Protein AF-A0A6L9VXC0-F1 (afdb_monomer)

Radius of gyration: 20.73 Å; Cα contacts (8 Å, |Δi|>4): 60; chains: 1; bounding box: 61×12×50 Å

Secondary structure (DSSP, 8-state):
----------TTS--TTTTHHHHHHHHHHHHHHHHHHS-HHHHHHHHHHHHHHHHHHHHHHHHTTTTSS-------

Foldseek 3Di:
DDPPCDPPDDPVVPPPLQQPLLVQLQVQLQVCCCVPVVHNVRSNVRSNVRSVVVNVVVVVVVVVVVPPPDDDDPDD

pLDDT: mean 78.03, std 16.0, range [51.28, 95.88]

Sequence (76 aa):
MEPSSSPDRPAWIASWQEGSGLAIGLALGAGLGQLLFENLAVGMGLGLALGVALDAYVKEQRRGDDTDDDGEQPAT

InterPro domains:
  IPR058598 Glycine zipper-like domain [PF26273] (17-60)

Structure (mmCIF, N/CA/C/O backbone):
data_AF-A0A6L9VXC0-F1
#
_entry.id   AF-A0A6L9VXC0-F1
#
loop_
_atom_site.group_PDB
_atom_site.id
_atom_site.type_symbol
_atom_site.label_atom_id
_atom_site.label_alt_id
_atom_site.label_comp_id
_atom_site.label_asym_id
_atom_site.label_entity_id
_atom_site.label_seq_id
_atom_site.pdbx_PDB_ins_code
_atom_site.Cartn_x
_atom_site.Cartn_y
_atom_site.Cartn_z
_atom_site.occupancy
_atom_site.B_iso_or_equiv
_atom_site.auth_seq_id
_atom_site.auth_comp_id
_atom_site.auth_asym_id
_atom_site.auth_atom_id
_atom_site.pdbx_PDB_model_num
ATOM 1 N N . MET A 1 1 ? 48.048 -4.886 -24.962 1.00 51.28 1 MET A N 1
ATOM 2 C CA . MET A 1 1 ? 47.260 -5.558 -23.909 1.00 51.28 1 MET A CA 1
ATOM 3 C C . MET A 1 1 ? 46.699 -4.477 -23.009 1.00 51.28 1 MET A C 1
ATOM 5 O O . MET A 1 1 ? 47.402 -4.023 -22.119 1.00 51.28 1 MET A O 1
ATOM 9 N N . GLU A 1 2 ? 45.467 -4.059 -23.260 1.00 53.03 2 GLU A N 1
ATOM 10 C CA . GLU A 1 2 ? 44.680 -3.305 -22.285 1.00 53.03 2 GLU A CA 1
ATOM 11 C C . GLU A 1 2 ? 43.461 -4.168 -21.973 1.00 53.03 2 GLU A C 1
ATOM 13 O O . GLU A 1 2 ? 42.578 -4.304 -22.821 1.00 53.03 2 GLU A O 1
ATOM 18 N N . PRO A 1 3 ? 43.424 -4.848 -20.818 1.00 59.75 3 PRO A N 1
ATOM 19 C CA . PRO A 1 3 ? 42.152 -5.298 -20.300 1.00 59.75 3 PRO A CA 1
ATOM 20 C C . PRO A 1 3 ? 41.390 -4.041 -19.871 1.00 59.75 3 PRO A C 1
ATOM 22 O O . PRO A 1 3 ? 41.740 -3.402 -18.882 1.00 59.75 3 PRO A O 1
ATOM 25 N N . SER A 1 4 ? 40.390 -3.675 -20.674 1.00 56.47 4 SER A N 1
ATOM 26 C CA . SER A 1 4 ? 39.332 -2.730 -20.326 1.00 56.47 4 SER A CA 1
ATOM 27 C C . SER A 1 4 ? 38.709 -3.168 -19.001 1.00 56.47 4 SER A C 1
ATOM 29 O O . SER A 1 4 ? 37.926 -4.116 -18.941 1.00 56.47 4 SER A O 1
ATOM 31 N N . SER A 1 5 ? 39.128 -2.528 -17.917 1.00 62.56 5 SER A N 1
ATOM 32 C CA . SER A 1 5 ? 38.524 -2.624 -16.598 1.00 62.56 5 SER A CA 1
ATOM 33 C C . SER A 1 5 ? 37.200 -1.861 -16.624 1.00 62.56 5 SER A C 1
ATOM 35 O O . SER A 1 5 ? 37.101 -0.721 -16.175 1.00 62.56 5 SER A O 1
ATOM 37 N N . SER A 1 6 ? 36.175 -2.496 -17.195 1.00 69.62 6 SER A N 1
ATOM 38 C CA . SER A 1 6 ? 34.785 -2.093 -17.010 1.00 69.62 6 SER A CA 1
ATOM 39 C C . SER A 1 6 ? 34.461 -2.160 -15.511 1.00 69.62 6 SER A C 1
ATOM 41 O O . SER A 1 6 ? 34.656 -3.212 -14.905 1.00 69.62 6 SER A O 1
ATOM 43 N N . PRO A 1 7 ? 34.021 -1.064 -14.870 1.00 65.06 7 PRO A N 1
ATOM 44 C CA . PRO A 1 7 ? 33.645 -1.097 -13.466 1.00 65.06 7 PRO A CA 1
ATOM 45 C C . PRO A 1 7 ? 32.375 -1.938 -13.302 1.00 65.06 7 PRO A C 1
ATOM 47 O O . PRO A 1 7 ? 31.305 -1.558 -13.781 1.00 65.06 7 PRO A O 1
ATOM 50 N N . ASP A 1 8 ? 32.500 -3.069 -12.609 1.00 65.81 8 ASP A N 1
ATOM 51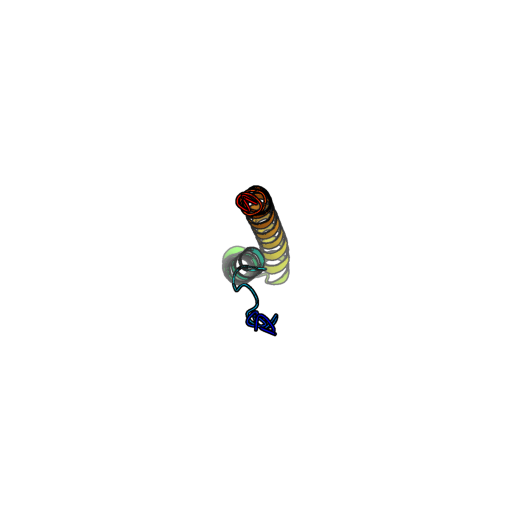 C CA . ASP A 1 8 ? 31.392 -3.913 -12.170 1.00 65.81 8 ASP A CA 1
ATOM 52 C C . ASP A 1 8 ? 30.462 -3.087 -11.270 1.00 65.81 8 ASP A C 1
ATOM 54 O O . ASP A 1 8 ? 30.712 -2.919 -10.072 1.00 65.81 8 ASP A O 1
ATOM 58 N N . ARG A 1 9 ? 29.396 -2.499 -11.831 1.00 66.00 9 ARG A N 1
ATOM 59 C CA . ARG A 1 9 ? 28.392 -1.820 -11.007 1.0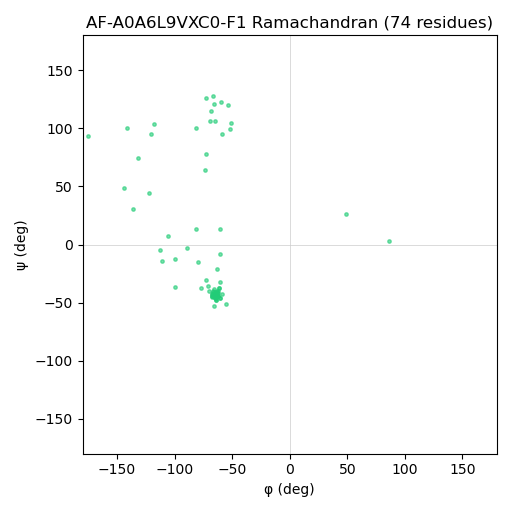0 66.00 9 ARG A CA 1
ATOM 60 C C . ARG A 1 9 ? 27.702 -2.877 -10.139 1.00 66.00 9 ARG A C 1
ATOM 62 O O . ARG A 1 9 ? 27.125 -3.820 -10.681 1.00 66.00 9 ARG A O 1
ATOM 69 N N . PRO A 1 10 ? 27.744 -2.755 -8.804 1.00 63.28 10 PRO A N 1
ATOM 70 C CA . PRO A 1 10 ? 27.166 -3.766 -7.942 1.00 63.28 10 PRO A CA 1
ATOM 71 C C . PRO A 1 10 ? 25.640 -3.824 -8.088 1.00 63.28 10 PRO A C 1
ATOM 73 O O . PRO A 1 10 ? 24.952 -2.828 -7.878 1.00 63.28 10 PRO A O 1
ATOM 76 N N . ALA A 1 11 ? 25.106 -5.022 -8.336 1.00 63.72 11 ALA A N 1
ATOM 77 C CA . ALA A 1 11 ? 23.670 -5.303 -8.446 1.00 63.72 11 ALA A CA 1
ATOM 78 C C . ALA A 1 11 ? 22.845 -4.989 -7.175 1.00 63.72 11 ALA A C 1
ATOM 80 O O . ALA A 1 11 ? 21.621 -5.058 -7.200 1.00 63.72 11 ALA A O 1
ATOM 81 N N . TRP A 1 12 ? 23.497 -4.663 -6.052 1.00 64.38 12 TRP A N 1
ATOM 82 C CA . TRP A 1 12 ? 22.841 -4.339 -4.782 1.00 64.38 12 TRP A CA 1
ATOM 83 C C . TRP A 1 12 ? 22.510 -2.853 -4.618 1.00 64.38 12 TRP A C 1
ATOM 85 O O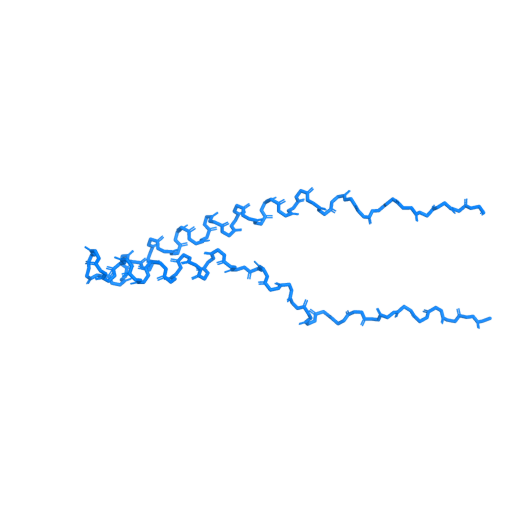 . TRP A 1 12 ? 21.857 -2.497 -3.635 1.00 64.38 12 TRP A O 1
ATOM 95 N N . ILE A 1 13 ? 22.882 -1.990 -5.576 1.00 58.56 13 ILE A N 1
ATOM 96 C CA . ILE A 1 13 ? 22.263 -0.661 -5.707 1.00 58.56 13 ILE A CA 1
ATOM 97 C C . ILE A 1 13 ? 20.859 -0.881 -6.280 1.00 58.56 13 ILE A C 1
ATOM 99 O O . ILE A 1 13 ? 20.556 -0.518 -7.412 1.00 58.56 13 ILE A O 1
ATOM 103 N N . ALA A 1 14 ? 20.028 -1.571 -5.501 1.00 58.09 14 ALA A N 1
ATOM 104 C CA . ALA A 1 14 ? 18.634 -1.796 -5.792 1.00 58.09 14 ALA A CA 1
ATOM 105 C C . ALA A 1 14 ? 18.004 -0.426 -6.030 1.00 58.09 14 ALA A C 1
ATOM 107 O O . ALA A 1 14 ? 18.077 0.474 -5.187 1.00 58.09 14 ALA A O 1
ATOM 108 N N . SER A 1 15 ? 17.456 -0.255 -7.223 1.00 59.78 15 SER A N 1
ATOM 109 C CA . SER A 1 15 ? 16.639 0.877 -7.619 1.00 59.78 15 SER A CA 1
ATOM 110 C C . SER A 1 15 ? 15.536 1.065 -6.575 1.00 59.78 15 SER A C 1
ATOM 112 O O . SER A 1 15 ? 14.561 0.324 -6.522 1.00 59.78 15 SER A O 1
ATOM 114 N N . TRP A 1 16 ? 15.690 2.085 -5.728 1.00 57.69 16 TRP A N 1
ATOM 115 C CA . TRP A 1 16 ? 14.812 2.449 -4.602 1.00 57.69 16 TRP A CA 1
ATOM 116 C C . TRP A 1 16 ? 13.359 2.797 -4.984 1.00 57.69 16 TRP A C 1
ATOM 118 O O . TRP A 1 16 ? 12.627 3.399 -4.201 1.00 57.69 16 TRP A O 1
ATOM 128 N N . GLN A 1 17 ? 12.938 2.485 -6.204 1.00 64.06 17 GLN A N 1
ATOM 129 C CA . GLN A 1 17 ? 11.654 2.879 -6.766 1.00 64.06 17 GLN A CA 1
ATOM 130 C C . GLN A 1 17 ? 10.692 1.703 -6.963 1.00 64.06 17 GLN A C 1
ATOM 132 O O . GLN A 1 17 ? 9.492 1.942 -7.115 1.00 64.06 17 GLN A O 1
ATOM 137 N N . GLU A 1 18 ?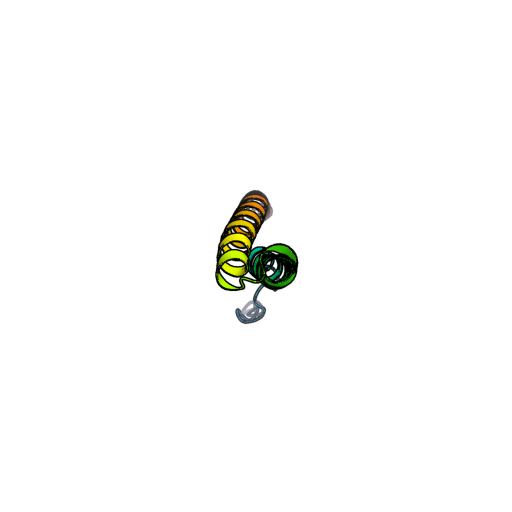 11.174 0.461 -6.893 1.00 69.75 18 GLU A N 1
ATOM 138 C CA . GLU A 1 18 ? 10.328 -0.733 -6.970 1.00 69.75 18 GLU A CA 1
ATOM 139 C C . GLU A 1 18 ? 9.524 -0.909 -5.669 1.00 69.75 18 GLU A C 1
ATOM 141 O O . GLU A 1 18 ? 10.083 -0.899 -4.573 1.00 69.75 18 GLU A O 1
ATOM 146 N N . GLY A 1 19 ? 8.195 -1.032 -5.765 1.00 81.00 19 GLY A N 1
ATOM 147 C CA . GLY A 1 19 ? 7.318 -1.246 -4.606 1.00 81.00 19 GLY A CA 1
ATOM 148 C C . GLY A 1 19 ? 6.865 0.025 -3.878 1.00 81.00 19 GLY A C 1
ATOM 149 O O . GLY A 1 19 ? 6.160 -0.061 -2.868 1.00 81.00 19 GLY A O 1
ATOM 150 N N . SER A 1 20 ? 7.236 1.210 -4.371 1.00 87.12 20 SER A N 1
ATOM 151 C CA . SER A 1 20 ? 6.832 2.491 -3.774 1.00 87.12 20 SER A CA 1
ATOM 152 C C . SER A 1 20 ? 5.310 2.684 -3.780 1.00 87.12 20 SER A C 1
ATOM 154 O O . SER A 1 20 ? 4.747 3.154 -2.787 1.00 87.12 20 SER A O 1
ATOM 156 N N . GLY A 1 21 ? 4.621 2.236 -4.837 1.00 90.00 21 GLY A N 1
ATOM 157 C CA . GLY A 1 21 ? 3.159 2.275 -4.913 1.00 90.00 21 GLY A CA 1
ATOM 158 C C . GLY A 1 21 ? 2.507 1.399 -3.842 1.00 90.00 21 GLY A C 1
ATOM 159 O O . GLY A 1 21 ? 1.566 1.825 -3.170 1.00 90.00 21 GLY A O 1
ATOM 160 N N . LEU A 1 22 ? 3.070 0.212 -3.607 1.00 92.56 22 LEU A N 1
ATOM 161 C CA . LEU A 1 22 ? 2.572 -0.730 -2.608 1.00 92.56 22 LEU A CA 1
ATOM 162 C C . LEU A 1 22 ? 2.763 -0.206 -1.178 1.00 92.56 22 LEU A C 1
ATOM 164 O O . LEU A 1 22 ? 1.840 -0.284 -0.369 1.00 92.56 22 LEU A O 1
ATOM 168 N N . ALA A 1 23 ? 3.920 0.390 -0.878 1.00 92.62 23 ALA A N 1
ATOM 169 C CA . ALA A 1 23 ? 4.194 0.999 0.424 1.00 92.62 23 ALA A CA 1
ATOM 170 C C . ALA A 1 23 ? 3.236 2.163 0.733 1.00 92.62 23 ALA A C 1
ATOM 172 O O . ALA A 1 23 ? 2.678 2.235 1.831 1.00 92.62 23 ALA A O 1
ATOM 173 N N . ILE A 1 24 ? 2.999 3.041 -0.248 1.00 93.44 24 ILE A N 1
ATOM 174 C CA . ILE A 1 24 ? 2.058 4.162 -0.116 1.00 93.44 24 ILE A CA 1
ATOM 175 C C . ILE A 1 24 ? 0.631 3.640 0.077 1.00 93.44 24 ILE A C 1
ATOM 177 O O . ILE A 1 24 ? -0.064 4.074 0.996 1.00 93.44 24 ILE A O 1
ATOM 181 N N . GLY A 1 25 ? 0.203 2.680 -0.746 1.00 94.25 25 GLY A N 1
ATOM 182 C CA . GLY A 1 25 ? -1.125 2.077 -0.648 1.00 94.25 25 GLY A CA 1
ATOM 183 C C . GLY A 1 25 ? -1.375 1.426 0.711 1.00 94.25 25 GLY A C 1
ATOM 184 O O . GLY A 1 25 ? -2.428 1.640 1.306 1.00 94.25 25 GLY A O 1
ATOM 185 N N . LEU A 1 26 ? -0.390 0.705 1.254 1.00 95.88 26 LEU A N 1
ATOM 186 C CA . LEU A 1 26 ? -0.476 0.097 2.582 1.00 95.88 26 LEU A CA 1
ATOM 187 C C . LEU A 1 26 ? -0.550 1.132 3.707 1.00 95.88 26 LEU A C 1
ATOM 189 O O . LEU A 1 26 ? -1.390 0.996 4.595 1.00 95.88 26 LEU A O 1
ATOM 193 N N . ALA A 1 27 ? 0.286 2.174 3.673 1.00 94.50 27 ALA A N 1
ATOM 194 C CA . ALA A 1 27 ? 0.267 3.229 4.686 1.00 94.50 27 ALA A CA 1
ATOM 195 C C . ALA A 1 27 ? -1.078 3.975 4.699 1.00 94.50 27 ALA A C 1
ATOM 197 O O . ALA A 1 27 ? -1.671 4.183 5.761 1.00 94.50 27 ALA A O 1
ATOM 198 N N . LEU A 1 28 ? -1.595 4.315 3.513 1.00 94.06 28 LEU A N 1
ATOM 199 C CA . LEU A 1 28 ? -2.899 4.958 3.363 1.00 94.06 28 LEU A CA 1
ATOM 200 C C . LEU A 1 28 ? -4.042 4.019 3.750 1.00 94.06 28 LEU A C 1
ATOM 202 O O . LEU A 1 28 ? -4.934 4.429 4.482 1.00 94.06 28 LEU A O 1
ATOM 206 N N . GLY A 1 29 ? -4.017 2.762 3.314 1.00 94.88 29 GLY A N 1
ATOM 207 C CA . GLY A 1 29 ? -5.045 1.777 3.641 1.00 94.88 29 GLY A CA 1
ATOM 208 C C . GLY A 1 29 ? -5.119 1.471 5.133 1.00 94.88 29 GLY A C 1
ATOM 209 O O . GLY A 1 29 ? -6.209 1.421 5.696 1.00 94.88 29 GLY A O 1
ATOM 210 N N . ALA A 1 30 ? -3.973 1.339 5.803 1.00 94.38 30 ALA A N 1
ATOM 211 C CA . ALA A 1 30 ? -3.920 1.144 7.248 1.00 94.38 30 ALA A CA 1
ATOM 212 C C . ALA A 1 30 ? -4.474 2.360 8.007 1.00 94.38 30 ALA A C 1
ATOM 214 O O . ALA A 1 30 ? -5.300 2.197 8.905 1.00 94.38 30 ALA A O 1
ATOM 215 N N . GLY A 1 31 ? -4.063 3.574 7.619 1.00 93.19 31 GLY A N 1
ATOM 216 C CA . GLY A 1 31 ? -4.529 4.814 8.240 1.00 93.19 31 GLY A CA 1
ATOM 217 C C . GLY A 1 31 ? -6.019 5.073 8.003 1.00 93.19 31 GLY A C 1
ATOM 218 O O . GLY A 1 31 ? -6.780 5.244 8.952 1.00 93.19 31 GLY A O 1
ATOM 219 N N . LEU A 1 32 ? -6.457 5.049 6.742 1.00 91.62 32 LEU A N 1
ATOM 220 C CA . LEU A 1 32 ? -7.845 5.317 6.353 1.00 91.62 32 LEU A CA 1
ATOM 221 C C . LEU A 1 32 ? -8.793 4.194 6.773 1.00 91.62 32 LEU A C 1
ATOM 223 O O . LEU A 1 32 ? -9.920 4.464 7.170 1.00 91.62 32 LEU A O 1
ATOM 227 N N . GLY A 1 33 ? -8.354 2.939 6.727 1.00 90.75 33 GLY A N 1
ATOM 228 C CA . GLY A 1 33 ? -9.156 1.800 7.164 1.00 90.75 33 GLY A CA 1
ATOM 229 C C . GLY A 1 33 ? -9.469 1.813 8.649 1.00 90.75 33 GLY A C 1
ATOM 230 O O . GLY A 1 33 ? -10.596 1.526 9.044 1.00 90.75 33 GLY A O 1
ATOM 231 N N . GLN A 1 34 ? -8.482 2.185 9.465 1.00 92.00 34 GLN A N 1
ATOM 232 C CA . GLN A 1 34 ? -8.691 2.363 10.896 1.00 92.00 34 GLN A CA 1
ATOM 233 C C . GLN A 1 34 ? -9.554 3.600 11.182 1.00 92.00 34 GLN A C 1
ATOM 235 O O . GLN A 1 34 ? -10.423 3.541 12.041 1.00 92.00 34 GLN A O 1
ATOM 240 N N . LEU A 1 35 ? -9.350 4.703 10.452 1.00 91.38 35 LEU A N 1
ATOM 241 C CA . LEU A 1 35 ? -10.044 5.968 10.715 1.00 91.38 35 LEU A CA 1
ATOM 242 C C . LEU A 1 35 ? -11.501 6.000 10.222 1.00 91.38 35 LEU A C 1
ATOM 244 O O . LEU A 1 35 ? -12.339 6.618 10.869 1.00 91.38 35 LEU A O 1
ATOM 248 N N . LEU A 1 36 ? -11.800 5.389 9.072 1.00 91.25 36 LEU A N 1
ATOM 249 C CA . LEU A 1 36 ? -13.118 5.470 8.424 1.00 91.25 36 LEU A CA 1
ATOM 250 C C . LEU A 1 36 ? -13.995 4.247 8.685 1.00 91.25 36 LEU A C 1
ATOM 252 O O . LEU A 1 36 ? -15.212 4.376 8.778 1.00 91.25 36 LEU A O 1
ATOM 256 N N . PHE A 1 37 ? -13.386 3.063 8.746 1.00 87.69 37 PHE A N 1
ATOM 257 C CA . PHE A 1 37 ? -14.109 1.793 8.835 1.00 87.69 37 PHE A CA 1
ATOM 258 C C . PHE A 1 37 ? -13.905 1.087 10.176 1.00 87.69 37 PHE A C 1
ATOM 260 O O . PHE A 1 37 ? -14.491 0.024 10.372 1.00 87.69 37 PHE A O 1
ATOM 267 N N . GLU A 1 38 ? -13.044 1.630 11.054 1.00 90.12 38 GLU A N 1
ATOM 268 C CA . GLU A 1 38 ? -12.611 1.004 12.319 1.00 90.12 38 GLU A CA 1
ATOM 269 C C . GLU A 1 38 ? -12.172 -0.458 12.119 1.00 90.12 38 GLU A C 1
ATOM 271 O O . GLU A 1 38 ? -12.258 -1.311 13.003 1.00 90.12 38 GLU A O 1
ATOM 276 N N . ASN A 1 39 ? -11.726 -0.774 10.900 1.00 91.06 39 ASN A N 1
ATOM 277 C CA . ASN A 1 39 ? -11.474 -2.131 10.461 1.00 91.06 39 ASN A CA 1
ATOM 278 C C . ASN A 1 39 ? -10.219 -2.159 9.603 1.00 91.06 39 ASN A C 1
ATOM 280 O O . ASN A 1 39 ? -10.218 -1.872 8.401 1.00 91.06 39 ASN A O 1
ATOM 284 N N . LEU A 1 40 ? -9.134 -2.568 10.256 1.00 90.94 40 LEU A N 1
ATOM 285 C CA . LEU A 1 40 ? -7.828 -2.680 9.633 1.00 90.94 40 LEU A CA 1
ATOM 286 C C . LEU A 1 40 ? -7.832 -3.674 8.465 1.00 90.94 40 LEU A C 1
ATOM 288 O O . LEU A 1 40 ? -7.113 -3.453 7.500 1.00 90.94 40 LEU A O 1
ATOM 292 N N . ALA A 1 41 ? -8.643 -4.738 8.509 1.00 93.69 41 ALA A N 1
ATOM 293 C CA . ALA A 1 41 ? -8.695 -5.718 7.425 1.00 93.69 41 ALA A CA 1
ATOM 294 C C . ALA A 1 41 ? -9.281 -5.108 6.143 1.00 93.69 41 ALA A C 1
ATOM 296 O O . ALA A 1 41 ? -8.730 -5.303 5.060 1.00 93.69 41 ALA A O 1
ATOM 297 N N . VAL A 1 42 ? -10.348 -4.312 6.272 1.00 93.94 42 VAL A N 1
ATOM 298 C CA . VAL A 1 42 ? -10.937 -3.565 5.146 1.00 93.94 42 VAL A CA 1
ATOM 299 C C . VAL A 1 42 ? -9.946 -2.521 4.627 1.00 93.94 42 VAL A C 1
ATOM 301 O O . VAL A 1 42 ? -9.724 -2.426 3.421 1.00 93.94 42 VAL A O 1
ATOM 304 N N . GLY A 1 43 ? -9.284 -1.806 5.541 1.00 94.56 43 GLY A N 1
ATOM 305 C CA . GLY A 1 43 ? -8.208 -0.868 5.229 1.00 94.56 43 GLY A CA 1
ATOM 306 C C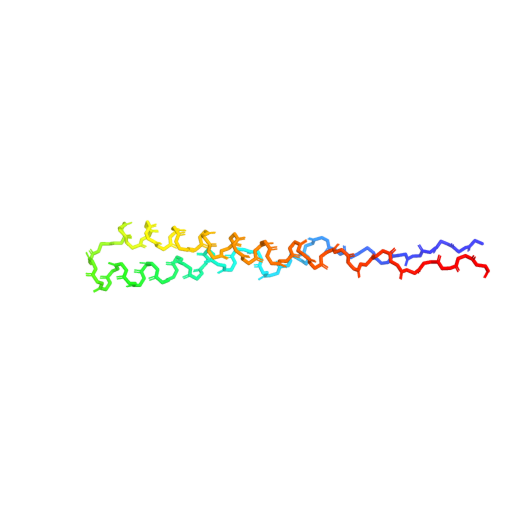 . GLY A 1 43 ? -7.063 -1.463 4.430 1.00 94.56 43 GLY A C 1
ATOM 307 O O . GLY A 1 43 ? -6.676 -0.929 3.396 1.00 94.56 43 GLY A O 1
ATOM 308 N N . MET A 1 44 ? -6.535 -2.591 4.901 1.00 95.44 44 MET A N 1
ATOM 309 C CA . MET A 1 44 ? -5.437 -3.306 4.260 1.00 95.44 44 MET A CA 1
ATOM 310 C C . MET A 1 44 ? -5.858 -3.881 2.910 1.00 95.44 44 MET A C 1
ATOM 312 O O . MET A 1 44 ? -5.098 -3.768 1.958 1.00 95.44 44 MET A O 1
ATOM 316 N N . GLY A 1 45 ? -7.069 -4.435 2.788 1.00 95.56 45 GLY A N 1
ATOM 317 C CA . GLY A 1 45 ? -7.589 -4.916 1.505 1.00 95.56 45 GLY A CA 1
ATOM 318 C C . GLY A 1 45 ? -7.685 -3.802 0.459 1.00 95.56 45 GLY A C 1
ATOM 319 O O . GLY A 1 45 ? -7.218 -3.967 -0.668 1.00 95.56 45 GLY A O 1
ATOM 320 N N . LEU A 1 46 ? -8.220 -2.640 0.849 1.00 94.19 46 LEU A N 1
ATOM 321 C CA . LEU A 1 46 ? -8.315 -1.469 -0.024 1.00 94.19 46 LEU A CA 1
ATOM 322 C C . LEU A 1 46 ? -6.931 -0.885 -0.348 1.00 94.19 46 LEU A C 1
ATOM 324 O O . LEU A 1 46 ? -6.633 -0.598 -1.505 1.00 94.19 46 LEU A O 1
ATOM 328 N N . GLY A 1 47 ? -6.073 -0.745 0.662 1.00 95.44 47 GLY A N 1
ATOM 329 C CA . GLY A 1 47 ? -4.713 -0.234 0.519 1.00 95.44 47 GLY A CA 1
ATOM 330 C C . GLY A 1 47 ? -3.834 -1.101 -0.374 1.00 95.44 47 GLY A C 1
ATOM 331 O O . GLY A 1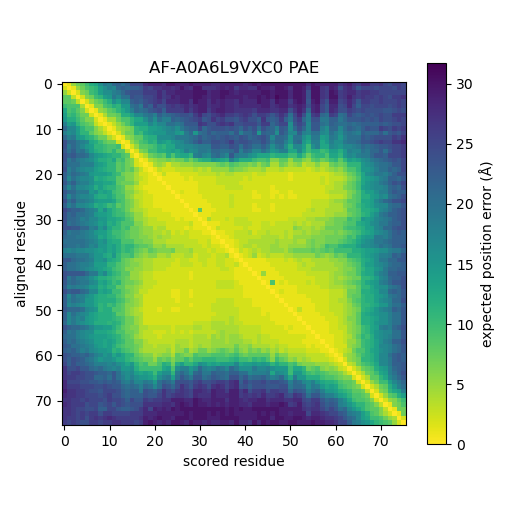 47 ? -3.104 -0.572 -1.207 1.00 95.44 47 GLY A O 1
ATOM 332 N N . LEU A 1 48 ? -3.947 -2.427 -0.259 1.00 95.62 48 LEU A N 1
ATOM 333 C CA . LEU A 1 48 ? -3.274 -3.379 -1.141 1.00 95.62 48 LEU A CA 1
ATOM 334 C C . LEU A 1 48 ? -3.765 -3.247 -2.582 1.00 95.62 48 LEU A C 1
ATOM 336 O O . LEU A 1 48 ? -2.941 -3.151 -3.486 1.00 95.62 48 LEU A O 1
ATOM 340 N N . ALA A 1 49 ? -5.081 -3.203 -2.810 1.00 95.69 49 ALA A N 1
ATOM 341 C CA . ALA A 1 49 ? -5.634 -3.069 -4.157 1.00 95.69 49 ALA A CA 1
ATOM 342 C C . ALA A 1 49 ? -5.172 -1.769 -4.841 1.00 95.69 49 ALA A C 1
ATOM 344 O O . ALA A 1 49 ? -4.722 -1.798 -5.987 1.00 95.69 49 ALA A O 1
ATOM 345 N N . LEU A 1 50 ? -5.224 -0.642 -4.121 1.00 94.44 50 LEU A N 1
ATOM 346 C CA . LEU A 1 50 ? -4.762 0.655 -4.621 1.00 94.44 50 LEU A CA 1
ATOM 3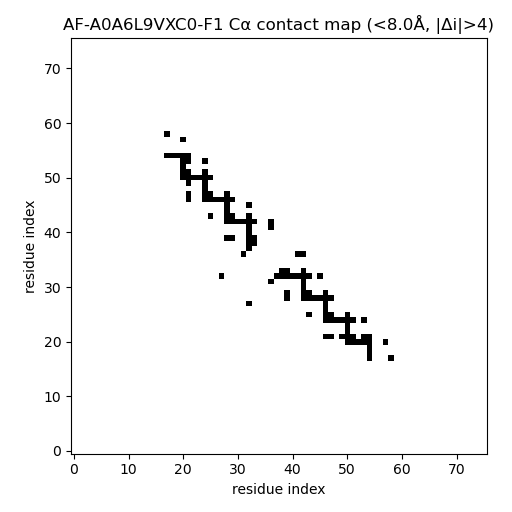47 C C . LEU A 1 50 ? -3.244 0.686 -4.815 1.00 94.44 50 LEU A C 1
ATOM 349 O O . LEU A 1 50 ? -2.768 1.149 -5.847 1.00 94.44 50 LEU A O 1
ATOM 353 N N . GLY A 1 51 ? -2.483 0.172 -3.848 1.00 93.94 51 GLY A N 1
ATOM 354 C CA . GLY A 1 51 ? -1.026 0.153 -3.898 1.00 93.94 51 GLY A CA 1
ATOM 355 C C . GLY A 1 51 ? -0.488 -0.690 -5.051 1.00 93.94 51 GLY A C 1
ATOM 356 O O . GLY A 1 51 ? 0.390 -0.231 -5.771 1.00 93.94 51 GLY A O 1
ATOM 357 N N . VAL A 1 52 ? -1.061 -1.877 -5.284 1.00 94.38 52 VAL A N 1
ATOM 358 C CA . VAL A 1 52 ? -0.719 -2.738 -6.430 1.00 94.38 52 VAL A CA 1
ATOM 359 C C . VAL A 1 52 ? -1.082 -2.068 -7.756 1.00 94.38 52 VAL A C 1
ATOM 361 O O . VAL A 1 52 ? -0.291 -2.122 -8.693 1.00 94.38 52 VAL A O 1
ATOM 364 N N . ALA A 1 53 ? -2.245 -1.415 -7.850 1.00 93.69 53 ALA A N 1
ATOM 365 C CA . ALA A 1 53 ? -2.648 -0.714 -9.069 1.00 93.69 53 ALA A CA 1
ATOM 366 C C . ALA A 1 53 ? -1.707 0.458 -9.401 1.00 93.69 53 ALA A C 1
ATOM 368 O O . ALA A 1 53 ? -1.301 0.616 -10.551 1.00 93.69 53 ALA A O 1
ATOM 369 N N . LEU A 1 54 ? -1.327 1.248 -8.391 1.00 90.94 54 LEU A N 1
ATOM 370 C CA . LEU A 1 54 ? -0.362 2.339 -8.538 1.00 90.94 54 LEU A CA 1
ATOM 371 C C . LEU A 1 54 ? 1.027 1.821 -8.913 1.00 90.94 54 LEU A C 1
ATOM 373 O O . LEU A 1 54 ? 1.661 2.374 -9.807 1.00 90.94 54 LEU A O 1
ATOM 377 N N . ASP A 1 55 ? 1.486 0.754 -8.262 1.00 89.38 55 ASP A N 1
ATOM 378 C CA . ASP A 1 55 ? 2.788 0.150 -8.542 1.00 89.38 55 ASP A CA 1
ATOM 379 C C . ASP A 1 55 ? 2.851 -0.405 -9.973 1.00 89.38 55 ASP A C 1
ATOM 381 O O . ASP A 1 55 ? 3.795 -0.124 -10.708 1.00 89.38 55 ASP A O 1
ATOM 385 N N . ALA A 1 56 ? 1.793 -1.091 -10.420 1.00 89.25 56 ALA A N 1
ATOM 386 C CA . ALA A 1 56 ? 1.667 -1.575 -11.793 1.00 89.25 56 ALA A CA 1
ATOM 387 C C . ALA A 1 56 ? 1.650 -0.429 -12.817 1.00 89.25 56 ALA A C 1
ATOM 389 O O . ALA A 1 56 ? 2.307 -0.522 -13.852 1.00 89.25 56 ALA A O 1
ATOM 390 N N . TYR A 1 57 ? 0.945 0.666 -12.522 1.00 88.31 57 TYR A N 1
ATOM 391 C CA . TYR A 1 57 ? 0.894 1.841 -13.392 1.00 88.31 57 TYR A CA 1
ATOM 392 C C . TYR A 1 57 ? 2.261 2.525 -13.525 1.00 88.31 57 TYR A C 1
ATOM 394 O O . TYR A 1 57 ? 2.701 2.82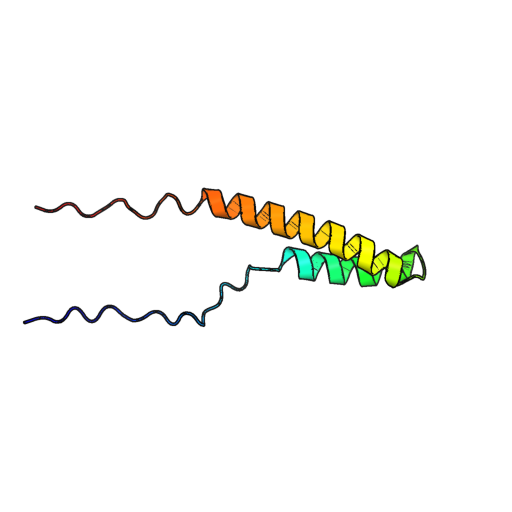6 -14.633 1.00 88.31 57 TYR A O 1
ATOM 402 N N . VAL A 1 58 ? 2.968 2.729 -12.410 1.00 85.38 58 VAL A N 1
A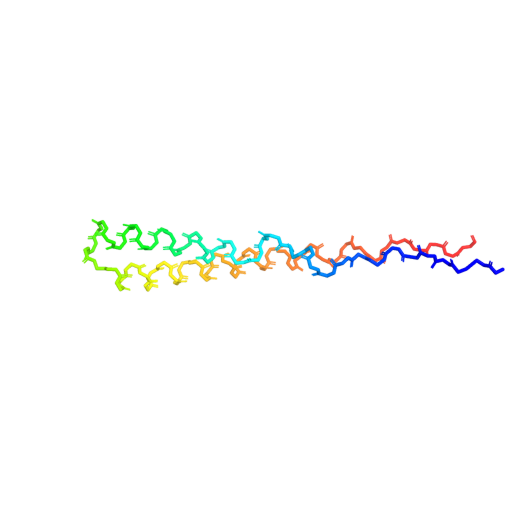TOM 403 C CA . VAL A 1 58 ? 4.318 3.316 -12.411 1.00 85.38 58 VAL A CA 1
ATOM 404 C C . VAL A 1 58 ? 5.318 2.395 -13.111 1.00 85.38 58 VAL A C 1
ATOM 406 O O . VAL A 1 58 ? 6.189 2.870 -13.839 1.00 85.38 58 VAL A O 1
ATOM 409 N N . LYS A 1 59 ? 5.189 1.077 -12.929 1.00 82.81 59 LYS A N 1
ATOM 410 C CA . LYS A 1 59 ? 6.019 0.086 -13.619 1.00 82.81 59 LYS A CA 1
ATOM 411 C C . LYS A 1 59 ? 5.821 0.123 -15.135 1.00 82.81 59 LYS A C 1
ATOM 413 O O . LYS A 1 59 ? 6.801 0.023 -15.867 1.00 82.81 59 LYS A O 1
ATOM 418 N N . GLU A 1 60 ? 4.587 0.294 -15.602 1.00 81.81 60 GLU A N 1
ATOM 419 C CA . GLU A 1 60 ? 4.292 0.409 -17.033 1.00 81.81 60 GLU A CA 1
ATOM 420 C C . GLU A 1 60 ? 4.883 1.690 -17.635 1.00 81.81 60 GLU A C 1
ATOM 422 O O . GLU A 1 60 ? 5.473 1.644 -18.708 1.00 81.81 60 GLU A O 1
ATOM 427 N N . GLN A 1 61 ? 4.821 2.818 -16.917 1.00 78.06 61 GLN A N 1
ATOM 428 C CA . GLN A 1 61 ? 5.442 4.066 -17.379 1.00 78.06 61 GLN A CA 1
ATOM 429 C C . GLN A 1 61 ? 6.958 3.950 -17.550 1.00 78.06 61 GLN A C 1
ATOM 431 O O . GLN A 1 61 ? 7.511 4.512 -18.487 1.00 78.06 61 GLN A O 1
ATOM 436 N N . ARG A 1 62 ? 7.629 3.208 -16.664 1.00 69.88 62 ARG A N 1
ATOM 437 C CA . ARG A 1 62 ? 9.083 3.001 -16.747 1.00 69.88 62 ARG A CA 1
ATOM 438 C C . ARG A 1 62 ? 9.491 2.063 -17.871 1.00 69.88 62 ARG A C 1
ATOM 440 O O . ARG A 1 62 ? 10.546 2.248 -18.454 1.00 69.88 62 ARG A O 1
ATOM 447 N N . ARG A 1 63 ? 8.640 1.095 -18.215 1.00 64.44 63 ARG A N 1
ATOM 448 C CA . ARG A 1 63 ? 8.885 0.182 -19.340 1.00 64.44 63 ARG A CA 1
ATOM 449 C C . ARG A 1 63 ? 8.950 0.879 -20.699 1.00 64.44 63 ARG A C 1
ATOM 451 O O . ARG A 1 63 ? 9.501 0.300 -21.625 1.00 64.44 63 ARG A O 1
ATOM 458 N N . GLY A 1 64 ? 8.384 2.079 -20.820 1.00 58.56 64 GLY A N 1
ATOM 459 C CA . GLY A 1 64 ? 8.488 2.894 -22.030 1.00 58.56 64 GLY A CA 1
ATOM 460 C C . GLY A 1 64 ? 9.812 3.649 -22.176 1.00 58.56 64 GLY A C 1
ATOM 461 O O . GLY A 1 64 ? 10.099 4.100 -23.276 1.00 58.56 64 GLY A O 1
ATOM 462 N N . ASP A 1 65 ? 10.604 3.770 -21.105 1.00 56.41 65 ASP A N 1
ATOM 463 C CA . ASP A 1 65 ? 11.823 4.600 -21.052 1.00 56.41 65 ASP A CA 1
ATOM 464 C C . ASP A 1 65 ? 13.113 3.772 -21.249 1.00 56.41 65 ASP A C 1
ATOM 466 O O . ASP A 1 65 ? 14.175 4.317 -21.523 1.00 56.41 65 ASP A O 1
ATOM 470 N N . ASP A 1 66 ? 13.028 2.437 -21.181 1.00 56.91 66 ASP A N 1
ATOM 471 C CA . ASP A 1 66 ? 14.166 1.519 -21.375 1.00 56.91 66 ASP A CA 1
ATOM 472 C C . ASP A 1 66 ? 14.495 1.245 -22.868 1.00 56.91 66 ASP A C 1
ATOM 474 O O . ASP A 1 66 ? 15.220 0.299 -23.170 1.00 56.91 66 ASP A O 1
ATOM 478 N N . THR A 1 67 ? 13.957 2.025 -23.821 1.00 51.72 67 THR A N 1
ATOM 479 C CA . THR A 1 67 ? 14.209 1.835 -25.277 1.00 51.72 67 THR A CA 1
ATOM 480 C C . THR A 1 67 ? 15.160 2.881 -25.884 1.00 51.72 67 THR A C 1
ATOM 482 O O . THR A 1 67 ? 15.346 2.888 -27.094 1.00 51.72 67 THR A O 1
ATOM 485 N N . ASP A 1 68 ? 15.787 3.741 -25.073 1.00 51.81 68 ASP A N 1
ATOM 486 C CA . ASP A 1 68 ? 16.676 4.816 -25.552 1.00 51.81 68 ASP A CA 1
ATOM 487 C C . ASP A 1 68 ? 18.112 4.732 -24.968 1.00 51.81 68 ASP A C 1
ATOM 489 O O . ASP A 1 68 ? 18.683 5.748 -24.573 1.00 51.81 68 ASP A O 1
ATOM 493 N N . ASP A 1 69 ? 18.734 3.541 -24.912 1.00 54.91 69 ASP A N 1
ATOM 494 C CA . ASP A 1 69 ? 20.184 3.411 -24.618 1.00 54.91 69 ASP A CA 1
ATOM 495 C C . ASP A 1 69 ? 20.870 2.268 -25.398 1.00 54.91 69 ASP A C 1
ATOM 497 O O . ASP A 1 69 ? 21.596 1.438 -24.852 1.00 54.91 69 ASP A O 1
ATOM 501 N N . ASP A 1 70 ? 20.641 2.205 -26.710 1.00 57.59 70 ASP A N 1
ATOM 502 C CA . ASP A 1 70 ? 21.381 1.327 -27.629 1.00 57.59 70 ASP A CA 1
ATOM 503 C C . ASP A 1 70 ? 21.791 2.019 -28.944 1.00 57.59 70 ASP A C 1
ATOM 505 O O . ASP A 1 70 ? 21.976 1.385 -29.984 1.00 57.59 70 ASP A O 1
ATOM 509 N N . GLY A 1 71 ? 22.030 3.334 -28.894 1.00 58.72 71 GLY A N 1
ATOM 510 C CA . GLY A 1 71 ? 22.458 4.123 -30.050 1.00 58.72 71 GLY A CA 1
ATOM 511 C C . GLY A 1 71 ? 23.650 5.040 -29.791 1.00 58.72 71 GLY A C 1
ATOM 512 O O . GLY A 1 71 ? 23.446 6.238 -29.708 1.00 58.72 71 GLY A O 1
ATOM 513 N N . GLU A 1 72 ? 24.875 4.499 -29.697 1.00 54.09 72 GLU A N 1
ATOM 514 C CA . GLU A 1 72 ? 26.050 5.037 -30.421 1.00 54.09 72 GLU A CA 1
ATOM 515 C C . GLU A 1 72 ? 27.306 4.144 -30.222 1.00 54.09 72 GLU A C 1
ATOM 517 O O . GLU A 1 72 ? 28.106 4.316 -29.303 1.00 54.09 72 GLU A O 1
ATOM 522 N N . GLN A 1 73 ? 27.536 3.199 -31.136 1.00 67.81 73 GLN A N 1
ATOM 523 C CA . GLN A 1 73 ? 28.899 2.803 -31.516 1.00 67.81 73 GLN A CA 1
ATOM 524 C C . GLN A 1 73 ? 29.055 3.068 -33.017 1.00 67.81 73 GLN A C 1
ATOM 526 O O . GLN A 1 73 ? 28.693 2.206 -33.821 1.00 67.81 73 GLN A O 1
ATOM 531 N N . PRO A 1 74 ? 29.598 4.222 -33.442 1.00 61.25 74 PRO A N 1
ATOM 532 C CA . PRO A 1 74 ? 30.129 4.342 -34.781 1.00 61.25 74 PRO A CA 1
ATOM 533 C C . PRO A 1 74 ? 31.532 3.739 -34.781 1.00 61.25 74 PRO A C 1
ATOM 535 O O . PRO A 1 74 ? 32.513 4.342 -34.349 1.00 61.25 74 PRO A O 1
ATOM 538 N N . ALA A 1 75 ? 31.597 2.505 -35.270 1.00 61.44 75 ALA A N 1
ATOM 539 C CA . ALA A 1 75 ? 32.813 1.930 -35.803 1.00 61.44 75 ALA A CA 1
ATOM 540 C C . ALA A 1 75 ? 33.223 2.711 -37.060 1.00 61.44 75 ALA A C 1
ATOM 542 O O . ALA A 1 75 ? 32.602 2.530 -38.103 1.00 61.44 75 ALA A O 1
ATOM 543 N N . THR A 1 76 ? 34.266 3.535 -36.953 1.00 64.62 76 THR A N 1
ATOM 544 C CA . THR A 1 76 ? 35.270 3.792 -38.006 1.00 64.62 76 THR A CA 1
ATOM 545 C C . THR A 1 76 ? 36.548 4.312 -37.375 1.00 64.62 76 THR A C 1
ATOM 547 O O . THR A 1 76 ? 36.442 5.310 -36.628 1.00 64.62 76 THR A O 1
#

Solvent-accessible surface area (backbone atoms only — not comparable to full-atom values): 4604 Å² total; per-residue (Å²): 140,78,83,81,79,72,79,81,76,66,85,79,73,61,70,91,65,74,59,50,30,37,54,52,17,38,55,50,11,43,54,50,11,42,73,75,65,73,28,51,68,62,7,39,55,51,7,45,57,50,2,49,52,45,31,53,53,55,51,54,62,52,66,70,63,78,78,80,84,86,85,84,82,84,88,126

Nearest PDB structures (foldseek):
  6l85-assembly1_A  TM=7.672E-01  e=6.555E+00  Thermotoga maritima MSB8

Mean predicted aligned error: 12.82 Å

Organism: NCBI:txid138336